Protein AF-A4XWX1-F1 (afdb_monomer)

Mean predicted aligned error: 7.97 Å

Radius of gyration: 20.65 Å; Cα contacts (8 Å, |Δi|>4): 308; chains: 1; bounding box: 62×33×74 Å

Nearest PDB structures (foldseek):
  8y6q-assembly1_K  TM=4.529E-01  e=8.638E-01  Drosophila melanogaster
  4s37-assembly6_Q  TM=1.760E-01  e=2.531E+00  Pseudomonas aeruginosa
  6qk7-assembly1_A  TM=3.024E-01  e=9.195E+00  Saccharomyces cerevisiae S288C

Secondary structure (DSSP, 8-state):
---------------------EEEEBGGGTT-EEEES--EEEETTEEEE-HHHHHHBPP-TTSEEEEEEGGGEEEEEETTS-EEEE-EETTEEPPPBTTBEEEEETTEEEEE-TTS-EEE----SEEEEEETTEEEEESS-EEEEEETTEEEEEE----

Foldseek 3Di:
DDDDDDDPPPPPPPPPPQLWKKWWQFVVVVRDIDIDGNQADDDQFATAGDPVNLVGHDADPLQWIWMATPPRFIWIAGNVGGIGTADRDDHTHADDDPQWGWGAHNNQTFIAGPVRDGPGRPPFPDWDDCYPNGIDTERDDWDWDDDDPDTDIGHDDDD

Structure (mmCIF, N/CA/C/O backbone):
data_AF-A4XWX1-F1
#
_entry.id   AF-A4XWX1-F1
#
loop_
_atom_site.group_PDB
_atom_site.id
_atom_site.type_symbol
_atom_site.label_atom_id
_atom_site.label_alt_id
_atom_site.label_comp_id
_atom_site.label_asym_id
_atom_site.label_entity_id
_atom_site.label_seq_id
_atom_site.pdbx_PDB_ins_code
_atom_site.Cartn_x
_atom_site.Cartn_y
_atom_site.Cartn_z
_atom_site.occupancy
_atom_site.B_iso_or_equiv
_atom_site.auth_seq_id
_atom_site.auth_comp_id
_atom_site.auth_asym_id
_atom_site.auth_atom_id
_atom_site.pdbx_PDB_model_num
ATOM 1 N N . MET A 1 1 ? 43.518 2.959 50.840 1.00 42.12 1 MET A N 1
ATOM 2 C CA . MET A 1 1 ? 42.425 2.265 50.126 1.00 42.12 1 MET A CA 1
ATOM 3 C C . MET A 1 1 ? 41.543 3.348 49.522 1.00 42.12 1 MET A C 1
ATOM 5 O O . MET A 1 1 ? 40.955 4.106 50.278 1.00 42.12 1 MET A O 1
ATOM 9 N N . LYS A 1 2 ? 41.596 3.554 48.202 1.00 37.81 2 LYS A N 1
ATOM 10 C CA . LYS A 1 2 ? 40.877 4.633 47.503 1.00 37.81 2 LYS A CA 1
ATOM 11 C C . LYS A 1 2 ? 39.643 4.022 46.842 1.00 37.81 2 LYS A C 1
ATOM 13 O O . LYS A 1 2 ? 39.792 3.258 45.896 1.00 37.81 2 LYS A O 1
ATOM 18 N N . SER A 1 3 ? 38.463 4.313 47.384 1.00 44.25 3 SER A N 1
ATOM 19 C CA . SER A 1 3 ? 37.187 3.913 46.789 1.00 44.25 3 SER A CA 1
ATOM 20 C C . SER A 1 3 ? 36.939 4.725 45.523 1.00 44.25 3 SER A C 1
ATOM 22 O O . SER A 1 3 ? 36.854 5.949 45.578 1.00 44.25 3 SER A O 1
ATOM 24 N N . ILE A 1 4 ? 36.837 4.040 44.387 1.00 51.22 4 ILE A N 1
ATOM 25 C CA . ILE A 1 4 ? 36.382 4.610 43.119 1.00 51.22 4 ILE A CA 1
ATOM 26 C C . ILE A 1 4 ? 34.867 4.400 43.078 1.00 51.22 4 ILE A C 1
ATOM 28 O O . ILE A 1 4 ? 34.401 3.269 42.972 1.00 51.22 4 ILE A O 1
ATOM 32 N N . ILE A 1 5 ? 34.102 5.482 43.216 1.00 52.84 5 ILE A N 1
ATOM 33 C CA . ILE A 1 5 ? 32.649 5.477 43.021 1.00 52.84 5 ILE A CA 1
ATOM 34 C C . ILE A 1 5 ? 32.407 5.658 41.520 1.00 52.84 5 ILE A C 1
ATOM 36 O O . ILE A 1 5 ? 32.623 6.740 40.978 1.00 52.84 5 ILE A O 1
ATOM 40 N N . LEU A 1 6 ? 32.002 4.584 40.844 1.00 47.84 6 LEU A N 1
ATOM 41 C CA . LEU A 1 6 ? 31.515 4.623 39.466 1.00 47.84 6 LEU A CA 1
ATOM 42 C C . LEU A 1 6 ? 30.070 5.138 39.473 1.00 47.84 6 LEU A C 1
ATOM 44 O O . LEU A 1 6 ? 29.143 4.409 39.817 1.00 47.84 6 LEU A O 1
ATOM 48 N N . LEU A 1 7 ? 29.890 6.408 39.109 1.00 53.09 7 LEU A N 1
ATOM 49 C CA . LEU A 1 7 ? 28.583 6.981 38.798 1.00 53.09 7 LEU A CA 1
ATOM 50 C C . LEU A 1 7 ? 28.132 6.424 37.436 1.00 53.09 7 LEU A C 1
ATOM 52 O O . LEU A 1 7 ? 28.615 6.854 36.389 1.00 53.09 7 LEU A O 1
ATOM 56 N N . ALA A 1 8 ? 27.236 5.440 37.444 1.00 54.19 8 ALA A N 1
ATOM 57 C CA . ALA A 1 8 ? 26.591 4.952 36.231 1.00 54.19 8 ALA A CA 1
ATOM 58 C C . ALA A 1 8 ?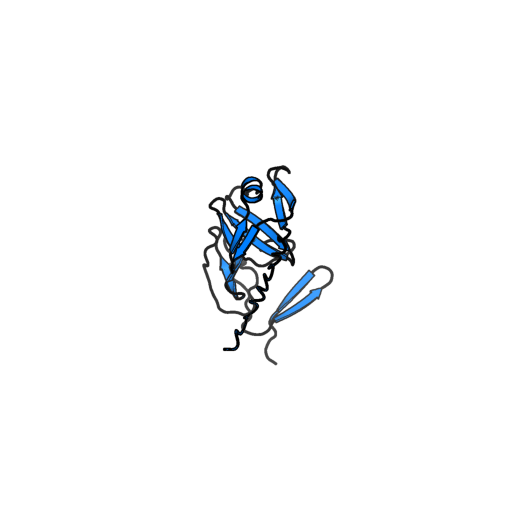 25.528 5.969 35.781 1.00 54.19 8 ALA A C 1
ATOM 60 O O . ALA A 1 8 ? 24.412 5.994 36.297 1.00 54.19 8 ALA A O 1
ATOM 61 N N . LEU A 1 9 ? 25.889 6.837 34.834 1.00 52.41 9 LEU A N 1
ATOM 62 C CA . LEU A 1 9 ? 24.944 7.681 34.103 1.00 52.41 9 LEU A CA 1
ATOM 63 C C . LEU A 1 9 ? 24.120 6.792 33.162 1.00 52.41 9 LEU A C 1
ATOM 65 O O . LEU A 1 9 ? 24.545 6.465 32.057 1.00 52.41 9 LEU A O 1
ATOM 69 N N . SER A 1 10 ? 22.945 6.372 33.630 1.00 56.62 10 SER A N 1
ATOM 70 C CA . SER A 1 10 ? 21.909 5.769 32.793 1.00 56.62 10 SER A CA 1
ATOM 71 C C . SER A 1 10 ? 21.344 6.851 31.869 1.00 56.62 10 SER A C 1
ATOM 73 O O . SER A 1 10 ? 20.498 7.652 32.261 1.00 56.62 10 SER A O 1
ATOM 75 N N . LEU A 1 11 ? 21.857 6.906 30.639 1.00 52.25 11 LEU A N 1
ATOM 76 C CA . LEU A 1 11 ? 21.194 7.587 29.533 1.00 52.25 11 LEU A CA 1
ATOM 77 C C . LEU A 1 11 ? 19.970 6.751 29.159 1.00 52.25 11 LEU A C 1
ATOM 79 O O . LEU A 1 11 ? 20.053 5.816 28.367 1.00 52.25 11 LEU A O 1
ATOM 83 N N . CYS A 1 12 ? 18.834 7.064 29.776 1.00 48.25 12 CYS A N 1
ATOM 84 C CA . CYS A 1 12 ? 17.541 6.610 29.295 1.00 48.25 12 CYS A CA 1
ATOM 85 C C . CYS A 1 12 ? 17.256 7.400 28.012 1.00 48.25 12 CYS A C 1
ATOM 87 O O . CYS A 1 12 ? 16.698 8.495 28.051 1.00 48.25 12 CYS A O 1
ATOM 89 N N . SER A 1 13 ? 17.747 6.907 26.875 1.00 50.03 13 SER A N 1
ATOM 90 C CA . SER A 1 13 ? 17.327 7.404 25.571 1.00 50.03 13 SER A CA 1
ATOM 91 C C . SER A 1 13 ? 15.855 7.052 25.424 1.00 50.03 13 SER A C 1
ATOM 93 O O . SER A 1 13 ? 15.510 5.931 25.063 1.00 50.03 13 SER A O 1
ATOM 95 N N . SER A 1 14 ? 14.980 7.999 25.749 1.00 43.94 14 SER A N 1
ATOM 96 C CA . SER A 1 14 ? 13.602 7.969 25.291 1.00 43.94 14 SER A CA 1
ATOM 97 C C . SER A 1 14 ? 13.653 7.993 23.768 1.00 43.94 14 SER A C 1
ATOM 99 O O . SER A 1 14 ? 13.812 9.054 23.162 1.00 43.94 14 SER A O 1
ATOM 101 N N . LEU A 1 15 ? 13.583 6.813 23.153 1.00 51.69 15 LEU A N 1
ATOM 102 C CA . LEU A 1 15 ? 13.070 6.687 21.801 1.00 51.69 15 LEU A CA 1
ATOM 103 C C . LEU A 1 15 ? 11.641 7.211 21.888 1.00 51.69 15 LEU A C 1
ATOM 105 O O . LEU A 1 15 ? 10.726 6.504 22.295 1.00 51.69 15 LEU A O 1
ATOM 109 N N . VAL A 1 16 ? 11.485 8.506 21.624 1.00 43.31 16 VAL A N 1
ATOM 110 C CA . VAL A 1 16 ? 10.194 9.074 21.272 1.00 43.31 16 VAL A CA 1
ATOM 111 C C . VAL A 1 16 ? 9.858 8.392 19.957 1.00 43.31 16 VAL A C 1
ATOM 113 O O . VAL A 1 16 ? 10.329 8.806 18.900 1.00 43.31 16 VAL A O 1
ATOM 116 N N . TRP A 1 17 ? 9.150 7.269 20.035 1.00 48.78 17 TRP A N 1
ATOM 117 C CA . TRP A 1 17 ? 8.422 6.758 18.892 1.00 48.78 17 TRP A CA 1
ATOM 118 C C . TRP A 1 17 ? 7.385 7.833 18.610 1.00 48.78 17 TRP A C 1
ATOM 120 O O . TRP A 1 17 ? 6.424 7.979 19.362 1.00 48.78 17 TRP A O 1
ATOM 130 N N . ALA A 1 18 ? 7.670 8.690 17.627 1.00 51.12 18 ALA A N 1
ATOM 131 C CA . ALA A 1 18 ? 6.643 9.535 17.060 1.00 51.12 18 ALA A CA 1
ATOM 132 C C . ALA A 1 18 ? 5.536 8.571 16.641 1.00 51.12 18 ALA A C 1
ATOM 134 O O . ALA A 1 18 ? 5.756 7.660 15.846 1.00 51.12 18 ALA A O 1
ATOM 135 N N . SER A 1 19 ? 4.412 8.674 17.328 1.00 59.03 19 SER A N 1
ATOM 136 C CA . SER A 1 19 ? 3.258 7.838 17.097 1.00 59.03 19 SER A CA 1
ATOM 137 C C . SER A 1 19 ? 2.741 8.220 15.710 1.00 59.03 19 SER A C 1
ATOM 139 O O . SER A 1 19 ? 2.217 9.319 15.551 1.00 59.03 19 SER A O 1
ATOM 141 N N . GLU A 1 20 ? 3.020 7.399 14.696 1.00 76.19 20 GLU A N 1
ATOM 142 C CA . GLU A 1 20 ? 2.797 7.771 13.295 1.00 76.19 20 GLU A CA 1
ATOM 143 C C . GLU A 1 20 ? 1.326 8.140 13.072 1.00 76.19 20 GLU A C 1
ATOM 145 O O . GLU A 1 20 ? 0.418 7.378 13.437 1.00 76.19 20 GLU A O 1
ATOM 150 N N . SER A 1 21 ? 1.097 9.316 12.485 1.00 91.38 21 SER A N 1
ATOM 151 C CA . SER A 1 21 ? -0.235 9.704 12.046 1.00 91.38 21 SER A CA 1
ATOM 152 C C . SER A 1 21 ? -0.681 8.819 10.895 1.00 91.38 21 SER A C 1
ATOM 154 O O . SER A 1 21 ? 0.144 8.278 10.150 1.00 91.38 21 SER A O 1
ATOM 156 N N . CYS A 1 22 ? -1.989 8.638 10.743 1.00 94.31 22 CYS A N 1
ATOM 157 C CA . CYS A 1 22 ? -2.508 7.804 9.678 1.00 94.31 22 CYS A CA 1
ATOM 158 C C . CYS A 1 22 ? -3.852 8.253 9.125 1.00 94.31 22 CYS A C 1
ATOM 160 O O . CYS A 1 22 ? -4.610 9.006 9.733 1.00 94.31 22 CYS A O 1
ATOM 162 N N . VAL A 1 23 ? -4.145 7.737 7.938 1.00 96.62 23 VAL A N 1
ATOM 163 C CA . VAL A 1 23 ? -5.359 7.983 7.179 1.00 96.62 23 VAL A CA 1
ATOM 164 C C . VAL A 1 23 ? -5.919 6.641 6.716 1.00 96.62 23 VAL A C 1
ATOM 166 O O . VAL A 1 23 ? -5.218 5.867 6.058 1.00 96.62 23 VAL A O 1
ATOM 169 N N . TYR A 1 24 ? -7.168 6.340 7.075 1.00 97.50 24 TYR A N 1
ATOM 170 C CA . TYR A 1 24 ? -7.832 5.082 6.713 1.00 97.50 24 TYR A CA 1
ATOM 171 C C . TYR A 1 24 ? -9.368 5.218 6.678 1.00 97.50 24 TYR A C 1
ATOM 173 O O . TYR A 1 24 ? -9.916 6.143 7.284 1.00 97.50 24 TYR A O 1
ATOM 181 N N . PRO A 1 25 ? -10.090 4.318 5.977 1.00 98.12 25 PRO A N 1
ATOM 182 C CA . PRO A 1 25 ? -11.553 4.275 5.998 1.00 98.12 25 PRO A CA 1
ATOM 183 C C . PRO A 1 25 ? -12.077 3.868 7.384 1.00 98.12 25 PRO A C 1
ATOM 185 O O . PRO A 1 25 ? -11.777 2.784 7.882 1.00 98.12 25 PRO A O 1
ATOM 188 N N . SER A 1 26 ? -12.857 4.736 8.018 1.00 98.19 26 SER A N 1
ATOM 189 C CA . SER A 1 26 ? -13.280 4.629 9.417 1.00 98.19 26 SER A CA 1
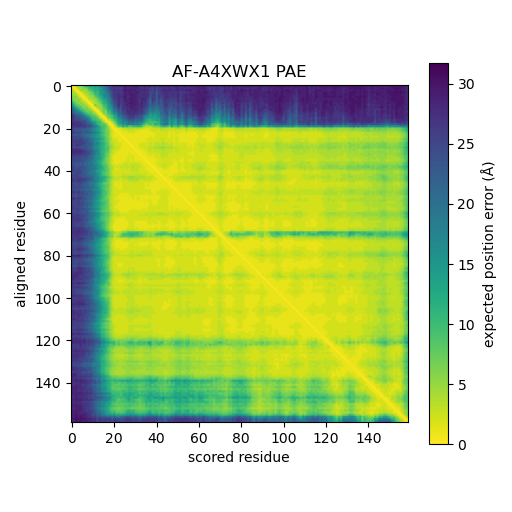ATOM 190 C C . SER A 1 26 ? -14.717 4.129 9.535 1.00 98.19 26 SER A C 1
ATOM 192 O O . SER A 1 26 ? -15.621 4.656 8.891 1.00 98.19 26 SER A O 1
ATOM 194 N N . LYS A 1 27 ? -14.966 3.135 10.394 1.00 98.25 27 LYS A N 1
ATOM 195 C CA . LYS A 1 27 ? -16.327 2.673 10.719 1.00 98.25 27 LYS A CA 1
ATOM 196 C C . LYS A 1 27 ? -17.142 3.758 11.412 1.00 98.25 27 LYS A C 1
ATOM 198 O O . LYS A 1 27 ? -18.351 3.802 11.227 1.00 98.25 27 LYS A O 1
ATOM 203 N N . GLN A 1 28 ? -16.492 4.609 12.204 1.00 96.88 28 GLN A N 1
ATOM 204 C CA . GLN A 1 28 ? -17.141 5.746 12.859 1.00 96.88 28 GLN A CA 1
ATOM 205 C C . GLN A 1 28 ? -17.597 6.821 11.859 1.00 96.88 28 GLN A C 1
ATOM 207 O O . GLN A 1 28 ? -18.505 7.583 12.176 1.00 96.88 28 GLN A O 1
ATOM 212 N N . ASP A 1 29 ? -17.030 6.832 10.650 1.00 96.44 29 ASP A N 1
ATOM 213 C CA . ASP A 1 29 ? -17.323 7.800 9.588 1.00 96.44 29 ASP A CA 1
ATOM 214 C C . ASP A 1 29 ? -18.006 7.143 8.371 1.00 96.44 29 ASP A C 1
ATOM 216 O O . ASP A 1 29 ? -17.793 7.548 7.225 1.00 96.44 29 ASP A O 1
ATOM 220 N N . ASP A 1 30 ? -18.806 6.092 8.600 1.00 95.19 30 ASP A N 1
ATOM 221 C CA . ASP A 1 30 ? -19.544 5.346 7.560 1.00 95.19 30 ASP A CA 1
ATOM 222 C C . ASP A 1 30 ? -18.645 4.800 6.426 1.00 95.19 30 ASP A C 1
ATOM 224 O O . ASP A 1 30 ? -19.038 4.688 5.264 1.00 95.19 30 ASP A O 1
ATOM 228 N N . GLY A 1 31 ? -17.403 4.445 6.757 1.00 95.94 31 GLY A N 1
ATOM 229 C CA . GLY A 1 31 ? -16.393 3.971 5.808 1.00 95.94 31 GLY A CA 1
ATOM 230 C C . GLY A 1 31 ? -15.653 5.088 5.068 1.00 95.94 31 GLY A C 1
ATOM 231 O O . GLY A 1 31 ? -14.799 4.793 4.231 1.00 95.94 31 GLY A O 1
ATOM 232 N N . SER A 1 32 ? -15.936 6.357 5.372 1.00 96.62 32 SER A N 1
ATOM 233 C CA . SER A 1 32 ? -15.191 7.493 4.824 1.00 96.62 32 SER A CA 1
ATOM 234 C C . SER A 1 32 ? -13.761 7.517 5.350 1.00 96.62 32 SER A C 1
ATOM 236 O O . SER A 1 32 ? -13.466 7.053 6.452 1.00 96.62 32 SER A O 1
ATOM 238 N N . VAL A 1 33 ? -12.858 8.079 4.551 1.00 96.25 33 VAL A N 1
ATOM 239 C CA . VAL A 1 33 ? -11.456 8.244 4.929 1.00 96.25 33 VAL A CA 1
ATOM 240 C C . VAL A 1 33 ? -11.332 9.343 5.985 1.00 96.25 33 VAL A C 1
ATOM 242 O O . VAL A 1 33 ? -11.770 10.471 5.757 1.00 96.25 33 VAL A O 1
ATOM 245 N N . ALA A 1 34 ? -10.717 9.016 7.119 1.00 96.88 34 ALA A N 1
ATOM 246 C CA . ALA A 1 34 ? -10.501 9.926 8.239 1.00 96.88 34 ALA A CA 1
ATOM 247 C C . ALA A 1 34 ? -9.041 9.894 8.715 1.00 96.88 34 ALA A C 1
ATOM 249 O O . ALA A 1 34 ? -8.298 8.954 8.424 1.00 96.88 34 ALA A O 1
ATOM 250 N N . TYR A 1 35 ? -8.641 10.957 9.415 1.00 95.81 35 TYR A N 1
ATOM 251 C CA . TYR A 1 35 ? -7.293 11.158 9.943 1.00 95.81 35 TYR A CA 1
ATOM 252 C C . TYR A 1 35 ? -7.228 10.793 11.425 1.00 95.81 35 TYR A C 1
ATOM 254 O O . TYR A 1 35 ? -8.110 11.170 12.199 1.00 95.81 35 TYR A O 1
ATOM 262 N N . PHE A 1 36 ? -6.156 10.114 11.817 1.00 95.62 36 PHE A N 1
ATOM 263 C CA . PHE A 1 36 ? -5.896 9.669 13.177 1.00 95.62 36 PHE A CA 1
ATOM 264 C C . PHE A 1 36 ? -4.415 9.841 13.531 1.00 95.62 36 PHE A C 1
ATOM 266 O O . PHE A 1 36 ? -3.566 10.063 12.671 1.00 95.62 36 PHE A O 1
ATOM 273 N N . GLU A 1 37 ? -4.122 9.717 14.817 1.00 94.31 37 GLU A N 1
ATOM 274 C CA . GLU A 1 37 ? -2.781 9.759 15.397 1.00 94.31 37 GLU A CA 1
ATOM 275 C C . GLU A 1 37 ? -2.550 8.472 16.187 1.00 94.31 37 GLU A C 1
ATOM 277 O O . GLU A 1 37 ? -3.519 7.832 16.589 1.00 94.31 37 GLU A O 1
ATOM 282 N N . ASP A 1 38 ? -1.290 8.117 16.443 1.00 92.75 38 ASP A N 1
ATOM 283 C CA . ASP A 1 38 ? -0.925 6.936 17.244 1.00 92.75 38 ASP A CA 1
ATOM 284 C C . ASP A 1 38 ? -1.518 5.620 16.738 1.00 92.75 38 ASP A C 1
ATOM 286 O O . ASP A 1 38 ? -2.038 4.777 17.473 1.00 92.75 38 ASP A O 1
ATOM 290 N N . CYS A 1 39 ? -1.406 5.435 15.425 1.00 92.31 39 CYS A N 1
ATOM 291 C CA . CYS A 1 39 ? -2.128 4.376 14.748 1.00 92.31 39 CYS A CA 1
ATOM 292 C C . CYS A 1 39 ? -1.576 2.977 15.023 1.00 92.31 39 CYS A C 1
ATOM 294 O O . CYS A 1 39 ? -2.327 1.997 15.026 1.00 92.31 39 CYS A O 1
ATOM 296 N N . GLY A 1 40 ? -0.270 2.869 15.256 1.00 93.19 40 GLY A N 1
ATOM 297 C CA . GLY A 1 40 ? 0.400 1.599 15.486 1.00 93.19 40 GLY A CA 1
ATOM 298 C C . GLY A 1 40 ? 1.899 1.657 15.230 1.00 93.19 40 GLY A C 1
ATOM 299 O O . GLY A 1 40 ? 2.511 2.722 15.233 1.00 93.19 40 GLY A O 1
ATOM 300 N N . VAL A 1 41 ? 2.488 0.485 15.001 1.00 93.75 41 VAL A N 1
ATOM 301 C CA . VAL A 1 41 ? 3.934 0.316 14.819 1.00 93.75 41 VAL A CA 1
ATOM 302 C C . VAL A 1 41 ? 4.221 -0.379 13.493 1.00 93.75 41 VAL A C 1
ATOM 304 O O . VAL A 1 41 ? 3.555 -1.355 13.128 1.00 93.75 41 VAL A O 1
ATOM 307 N N . VAL A 1 42 ? 5.243 0.111 12.791 1.00 93.44 42 VAL A N 1
ATOM 308 C CA . VAL A 1 42 ? 5.819 -0.546 11.615 1.00 93.44 42 VAL A CA 1
ATOM 309 C C . VAL A 1 42 ? 7.051 -1.346 12.030 1.00 93.44 42 VAL A C 1
ATOM 311 O O . VAL A 1 42 ? 8.009 -0.804 12.578 1.00 93.44 42 VAL A O 1
ATOM 314 N N . GLU A 1 43 ? 7.047 -2.642 11.730 1.00 92.50 43 GLU A N 1
ATOM 315 C CA . GLU A 1 43 ? 8.191 -3.536 11.905 1.00 92.50 43 GLU A CA 1
ATOM 316 C C . GLU A 1 43 ? 8.569 -4.150 10.550 1.00 92.50 43 GLU A C 1
ATOM 318 O O . GLU A 1 43 ? 7.913 -5.063 10.038 1.00 92.50 43 GLU A O 1
ATOM 323 N N . GLY A 1 44 ? 9.638 -3.638 9.937 1.00 90.56 44 GLY A N 1
ATOM 324 C CA . GLY A 1 44 ? 10.019 -4.028 8.578 1.00 90.56 44 GLY A CA 1
ATOM 325 C C . GLY A 1 44 ? 8.954 -3.610 7.561 1.00 90.56 44 GLY A C 1
ATOM 326 O O . GLY A 1 44 ? 8.665 -2.430 7.426 1.00 90.56 44 GLY A O 1
ATOM 327 N N . ASP A 1 45 ? 8.368 -4.574 6.846 1.00 92.38 45 ASP A N 1
ATOM 328 C CA . ASP A 1 45 ? 7.338 -4.324 5.820 1.00 92.38 45 ASP A CA 1
ATOM 329 C C . ASP A 1 45 ? 5.900 -4.532 6.343 1.00 92.38 45 ASP A C 1
ATOM 331 O O . ASP A 1 45 ? 4.964 -4.705 5.554 1.00 92.38 45 ASP A O 1
ATOM 335 N N . ARG A 1 46 ? 5.715 -4.577 7.671 1.00 94.88 46 ARG A N 1
ATOM 336 C CA . ARG A 1 46 ? 4.431 -4.878 8.316 1.00 94.88 46 ARG A CA 1
ATOM 337 C C . ARG A 1 46 ? 3.994 -3.753 9.241 1.00 94.88 46 ARG A C 1
ATOM 339 O O . ARG A 1 46 ? 4.740 -3.361 10.130 1.00 94.88 46 ARG A O 1
ATOM 346 N N . LEU A 1 47 ? 2.748 -3.326 9.077 1.00 96.25 47 LEU A N 1
ATOM 347 C CA . LEU A 1 47 ? 2.044 -2.449 10.006 1.00 96.25 47 LEU A CA 1
ATOM 348 C C . LEU A 1 47 ? 1.189 -3.287 10.961 1.00 96.25 47 LEU A C 1
ATOM 350 O O . LEU A 1 47 ? 0.407 -4.131 10.514 1.00 96.25 47 LEU A O 1
ATOM 354 N N . THR A 1 48 ? 1.314 -3.032 12.260 1.00 96.69 48 THR A N 1
ATOM 355 C CA . THR A 1 48 ? 0.392 -3.524 13.288 1.00 96.69 48 THR A CA 1
ATOM 356 C C . THR A 1 48 ? -0.319 -2.332 13.911 1.00 96.69 48 THR A C 1
ATOM 358 O O . THR A 1 48 ? 0.329 -1.503 14.543 1.00 96.69 48 THR A O 1
ATOM 361 N N . LEU A 1 49 ? -1.641 -2.249 13.733 1.00 96.12 49 LEU A N 1
ATOM 362 C CA . LEU A 1 49 ? -2.456 -1.201 14.349 1.00 96.12 49 LEU A CA 1
ATOM 363 C C . LEU A 1 49 ? -2.690 -1.471 15.837 1.00 96.12 49 LEU A C 1
ATOM 365 O O . LEU A 1 49 ? -2.861 -2.623 16.252 1.00 96.12 49 LEU A O 1
ATOM 369 N N . ASN A 1 50 ? -2.788 -0.396 16.615 1.00 94.94 50 ASN A N 1
ATOM 370 C CA . ASN A 1 50 ? -3.278 -0.450 17.988 1.00 94.94 50 ASN A CA 1
ATOM 371 C C . ASN A 1 50 ? -4.747 -0.912 18.008 1.00 94.94 50 ASN A C 1
ATOM 373 O O . ASN A 1 50 ? -5.474 -0.764 17.022 1.00 94.94 50 ASN A O 1
ATOM 377 N N . SER A 1 51 ? -5.200 -1.481 19.132 1.00 95.31 51 SER A N 1
ATOM 378 C CA . SER A 1 51 ? -6.534 -2.099 19.230 1.00 95.31 51 SER A CA 1
ATOM 379 C C . SER A 1 51 ? -7.670 -1.149 18.847 1.00 95.31 51 SER A C 1
ATOM 381 O O . SER A 1 51 ? -8.567 -1.557 18.117 1.00 95.31 51 SER A O 1
ATOM 383 N N . GLU A 1 52 ? -7.597 0.116 19.271 1.00 96.12 52 GLU A N 1
ATOM 384 C CA . GLU A 1 52 ? -8.589 1.147 18.939 1.00 96.12 52 GLU A CA 1
ATOM 385 C C . GLU A 1 52 ? -8.748 1.321 17.419 1.00 96.12 52 GLU A C 1
ATOM 387 O O . GLU A 1 52 ? -9.853 1.230 16.882 1.00 96.12 52 GLU A O 1
ATOM 392 N N . HIS A 1 53 ? -7.637 1.486 16.699 1.00 96.81 53 HIS A N 1
ATOM 393 C CA . HIS A 1 53 ? -7.655 1.658 15.246 1.00 96.81 53 HIS A CA 1
ATOM 394 C C . HIS A 1 53 ? -8.013 0.370 14.511 1.00 96.81 53 HIS A C 1
ATOM 396 O O . HIS A 1 53 ? -8.745 0.413 13.526 1.00 96.81 53 HIS A O 1
ATOM 402 N N . ALA A 1 54 ? -7.567 -0.789 15.000 1.00 96.62 54 ALA A N 1
ATOM 403 C CA . ALA A 1 54 ? -7.952 -2.079 14.433 1.00 96.62 54 ALA A CA 1
ATOM 404 C C . ALA A 1 54 ? -9.469 -2.331 14.547 1.00 96.62 54 ALA A C 1
ATOM 406 O O . ALA A 1 54 ? -10.073 -2.925 13.651 1.00 96.62 54 ALA A O 1
ATOM 407 N N . GLU A 1 55 ? -10.098 -1.872 15.630 1.00 97.00 55 GLU A N 1
ATOM 408 C CA . GLU A 1 55 ? -11.547 -1.941 15.820 1.00 97.00 55 GLU A CA 1
ATOM 409 C C . GLU A 1 55 ? -12.287 -0.925 14.942 1.00 97.00 55 GLU A C 1
ATOM 411 O O . GLU A 1 55 ? -13.317 -1.279 14.358 1.00 97.00 55 GLU A O 1
ATOM 416 N N . ASN A 1 56 ? -11.745 0.285 14.769 1.00 98.12 56 ASN A N 1
ATOM 417 C CA . ASN A 1 56 ? -12.351 1.337 13.950 1.00 98.12 56 ASN A CA 1
ATOM 418 C C . ASN A 1 56 ? -12.155 1.161 12.432 1.00 98.12 56 ASN A C 1
ATOM 420 O O . ASN A 1 56 ? -12.942 1.687 11.653 1.00 98.12 56 ASN A O 1
ATOM 424 N N . LEU A 1 57 ? -11.143 0.419 11.983 1.00 98.25 57 LEU A N 1
ATOM 425 C CA . LEU A 1 57 ? -10.849 0.239 10.560 1.00 98.25 57 LEU A CA 1
ATOM 426 C C . LEU A 1 57 ? -12.024 -0.415 9.814 1.00 98.25 57 LEU A C 1
ATOM 428 O O . LEU A 1 57 ? -12.461 -1.518 10.165 1.00 98.25 57 LEU A O 1
ATOM 432 N N . ALA A 1 58 ? -12.531 0.252 8.779 1.00 98.50 58 ALA A N 1
ATOM 433 C CA . ALA A 1 58 ? -13.546 -0.269 7.875 1.00 98.50 58 ALA A CA 1
ATOM 434 C C . ALA A 1 58 ? -12.882 -1.041 6.730 1.00 98.50 58 ALA A C 1
ATOM 436 O O . ALA A 1 58 ? -12.070 -0.505 5.981 1.00 98.50 58 ALA A O 1
ATOM 437 N N . PHE A 1 59 ? -13.247 -2.313 6.599 1.00 98.31 59 PHE A N 1
ATOM 438 C CA . PHE A 1 59 ? -12.810 -3.160 5.495 1.00 98.31 59 PHE A CA 1
ATOM 439 C C . PHE A 1 59 ? -13.819 -3.093 4.347 1.00 98.31 59 PHE A C 1
ATOM 441 O O . PHE A 1 59 ? -15.021 -2.941 4.575 1.00 98.31 59 PHE A O 1
ATOM 448 N N . ASP A 1 60 ? -13.329 -3.235 3.120 1.00 96.44 60 ASP A N 1
ATOM 449 C CA . ASP A 1 60 ? -14.153 -3.388 1.929 1.00 96.44 60 ASP A CA 1
ATOM 450 C C . ASP A 1 60 ? -14.873 -4.753 1.901 1.00 96.44 60 ASP A C 1
ATOM 452 O O . ASP A 1 60 ? -14.731 -5.594 2.794 1.00 96.44 60 ASP A O 1
ATOM 456 N N . GLY A 1 61 ? -15.646 -5.005 0.839 1.00 95.94 61 GLY A N 1
ATOM 457 C CA . GLY A 1 61 ? -16.372 -6.269 0.663 1.00 95.94 61 GLY A CA 1
ATOM 458 C C . GLY A 1 61 ? -15.487 -7.521 0.555 1.00 95.94 61 GLY A C 1
ATOM 459 O O . GLY A 1 61 ? -16.008 -8.630 0.654 1.00 95.94 61 GLY A O 1
ATOM 460 N N . ASN A 1 62 ? -14.173 -7.363 0.377 1.00 94.62 62 ASN A N 1
ATOM 461 C CA . ASN A 1 62 ? -13.191 -8.446 0.331 1.00 94.62 62 ASN A CA 1
ATOM 462 C C . ASN A 1 62 ? -12.433 -8.609 1.658 1.00 94.62 62 ASN A C 1
ATOM 464 O O . ASN A 1 62 ? -11.546 -9.458 1.754 1.00 94.62 62 ASN A O 1
ATOM 468 N N . GLY A 1 63 ? -12.764 -7.819 2.684 1.00 97.31 63 GLY A N 1
ATOM 469 C CA . GLY A 1 63 ? -12.065 -7.842 3.964 1.00 97.31 63 GLY A CA 1
ATOM 470 C C . GLY A 1 63 ? -10.710 -7.133 3.925 1.00 97.31 63 GLY A C 1
ATOM 471 O O . GLY A 1 63 ? -9.834 -7.486 4.716 1.00 97.31 63 GLY A O 1
ATOM 472 N N . MET A 1 64 ? -10.524 -6.163 3.022 1.00 98.12 64 MET A N 1
ATOM 473 C CA . MET A 1 64 ? -9.290 -5.396 2.847 1.00 98.12 64 MET A CA 1
ATOM 474 C C . MET A 1 64 ? -9.494 -3.905 3.133 1.00 98.12 64 MET A C 1
ATOM 476 O O . MET A 1 64 ? -10.539 -3.336 2.835 1.00 98.12 64 MET A O 1
ATOM 480 N N . ALA A 1 65 ? -8.484 -3.251 3.696 1.00 98.31 65 ALA A N 1
ATOM 481 C CA . ALA A 1 65 ? -8.459 -1.807 3.889 1.00 98.31 65 ALA A CA 1
ATOM 482 C 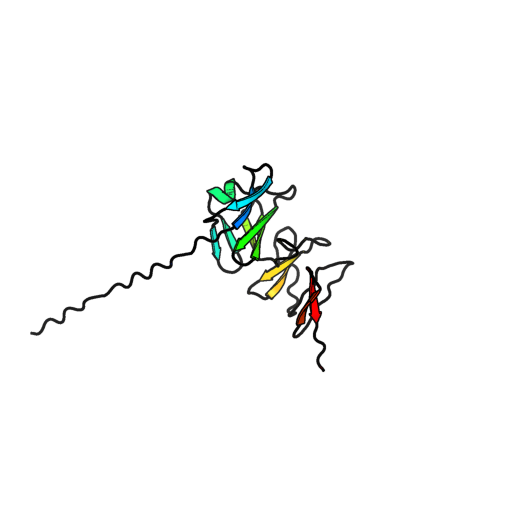C . ALA A 1 65 ? -7.089 -1.239 3.512 1.00 98.31 65 ALA A C 1
ATOM 484 O O . ALA A 1 65 ? -6.062 -1.885 3.728 1.00 98.31 65 ALA A O 1
ATOM 485 N N . CYS A 1 66 ? -7.078 -0.025 2.963 1.00 98.25 66 CYS A N 1
ATOM 486 C CA . CYS A 1 66 ? -5.855 0.742 2.764 1.00 98.25 66 CYS A CA 1
ATOM 487 C C . CYS A 1 66 ? -5.623 1.655 3.969 1.00 98.25 66 CYS A C 1
ATOM 489 O O . CYS A 1 66 ? -6.525 2.393 4.366 1.00 98.25 66 CYS A O 1
ATOM 491 N N . VAL A 1 67 ? -4.417 1.611 4.524 1.00 97.94 67 VAL A N 1
ATOM 492 C CA . VAL A 1 67 ? -3.960 2.495 5.595 1.00 97.94 67 VAL A CA 1
ATOM 493 C C . VAL A 1 67 ? -2.720 3.223 5.107 1.00 97.94 67 VAL A C 1
ATOM 495 O O . VAL A 1 67 ? -1.776 2.601 4.622 1.00 97.94 67 VAL A O 1
ATOM 498 N N . ILE A 1 68 ? -2.731 4.542 5.231 1.00 97.25 68 ILE A N 1
ATOM 499 C CA . ILE A 1 68 ? -1.622 5.414 4.851 1.00 97.25 68 ILE A CA 1
ATOM 500 C C . ILE A 1 68 ? -1.058 6.000 6.141 1.00 97.25 68 ILE A C 1
ATOM 502 O O . ILE A 1 68 ? -1.820 6.570 6.915 1.00 97.25 68 ILE A O 1
ATOM 506 N N . LEU A 1 69 ? 0.239 5.846 6.384 1.00 94.19 69 LEU A N 1
ATOM 507 C CA . LEU A 1 69 ? 0.957 6.518 7.469 1.00 94.19 69 LEU A CA 1
ATOM 508 C C . LEU A 1 69 ? 1.600 7.819 6.961 1.00 94.19 69 LEU A C 1
A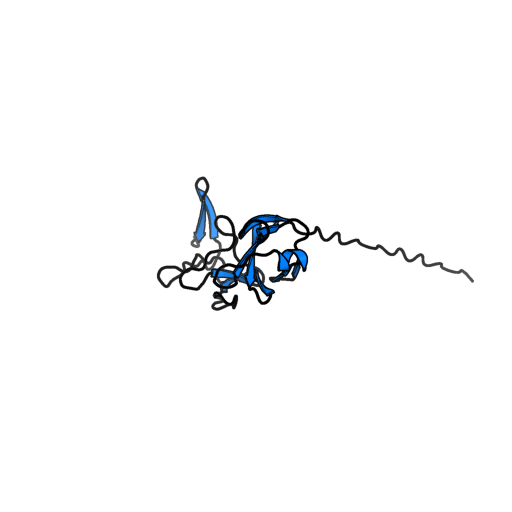TOM 510 O O . LEU A 1 69 ? 1.486 8.168 5.779 1.00 94.19 69 LEU A O 1
ATOM 514 N N . ALA A 1 70 ? 2.292 8.543 7.841 1.00 83.50 70 ALA A N 1
ATOM 515 C CA . ALA A 1 70 ? 3.054 9.722 7.450 1.00 83.50 70 ALA A CA 1
ATOM 516 C C . ALA A 1 70 ? 4.068 9.420 6.324 1.00 83.50 70 ALA A C 1
ATOM 518 O O . ALA A 1 70 ? 4.409 8.275 6.030 1.00 83.50 70 ALA A O 1
ATOM 519 N N . ALA A 1 71 ? 4.514 10.480 5.639 1.00 80.69 71 ALA A N 1
ATOM 520 C CA . ALA A 1 71 ? 5.418 10.395 4.485 1.00 80.69 71 ALA A CA 1
ATOM 521 C C . ALA A 1 71 ? 4.917 9.501 3.327 1.00 80.69 71 ALA A C 1
ATOM 523 O O . ALA A 1 71 ? 5.717 9.035 2.515 1.00 80.69 71 ALA A O 1
ATOM 524 N N . SER A 1 72 ? 3.596 9.314 3.216 1.00 84.81 72 SER A N 1
ATOM 525 C CA . SER A 1 72 ? 2.959 8.515 2.164 1.00 84.81 72 SER A CA 1
ATOM 526 C C . SER A 1 72 ? 3.356 7.034 2.197 1.00 84.81 72 SER A C 1
ATOM 528 O O . SER A 1 72 ? 3.415 6.384 1.155 1.00 84.81 72 SER A O 1
ATOM 530 N N . GLU A 1 73 ? 3.609 6.464 3.376 1.00 93.19 73 GLU A N 1
ATOM 531 C CA . GLU A 1 73 ? 3.792 5.017 3.510 1.00 93.19 73 GLU A CA 1
ATOM 532 C C . GLU A 1 73 ? 2.438 4.296 3.477 1.00 93.19 73 GLU A C 1
ATOM 534 O O . GLU A 1 73 ? 1.607 4.463 4.368 1.00 93.19 73 GLU A O 1
ATOM 539 N N . ALA A 1 74 ? 2.198 3.486 2.444 1.00 97.12 74 ALA A N 1
ATOM 540 C CA . ALA A 1 74 ? 0.924 2.803 2.233 1.00 97.12 74 ALA A CA 1
ATOM 541 C C . ALA A 1 74 ? 0.989 1.312 2.597 1.00 97.12 74 ALA A C 1
ATOM 543 O O . ALA A 1 74 ? 1.928 0.596 2.235 1.00 97.12 74 ALA A O 1
ATOM 544 N N . PHE A 1 75 ? -0.061 0.822 3.253 1.00 98.25 75 PHE A N 1
ATOM 545 C CA . PHE A 1 75 ? -0.223 -0.574 3.642 1.00 98.25 75 PHE A CA 1
ATOM 546 C C . PHE A 1 75 ? -1.629 -1.063 3.312 1.00 98.25 75 PHE A C 1
ATOM 548 O O . PHE A 1 75 ? -2.620 -0.434 3.685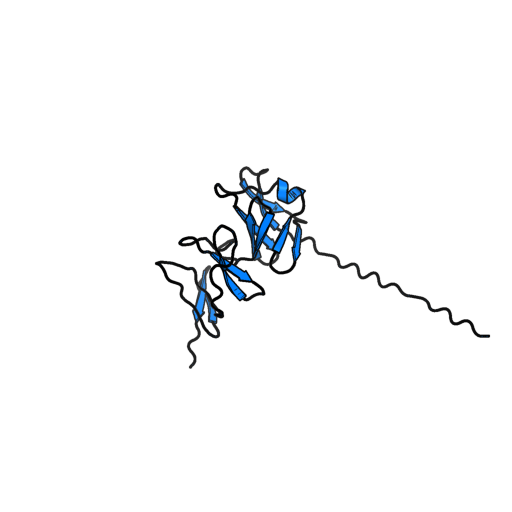 1.00 98.25 75 PHE A O 1
ATOM 555 N N . TYR A 1 76 ? -1.725 -2.241 2.699 1.00 98.50 76 TYR A N 1
ATOM 556 C CA . TYR A 1 76 ? -2.969 -3.001 2.755 1.00 98.50 76 TYR A CA 1
ATOM 557 C C . TYR A 1 76 ? -3.022 -3.815 4.039 1.00 98.50 76 TYR A C 1
ATOM 559 O O . TYR A 1 76 ? -2.029 -4.437 4.423 1.00 98.50 76 TYR A O 1
ATOM 567 N N . LEU A 1 77 ? -4.190 -3.826 4.678 1.00 98.44 77 LEU A N 1
ATOM 568 C CA . LEU A 1 77 ? -4.516 -4.663 5.825 1.00 98.44 77 LEU A CA 1
ATOM 569 C C . LEU A 1 77 ? -5.694 -5.568 5.481 1.00 98.44 77 LEU A C 1
ATOM 571 O O . LEU A 1 77 ? -6.682 -5.120 4.902 1.00 98.44 77 LEU A O 1
ATOM 575 N N . LEU A 1 78 ? -5.602 -6.827 5.890 1.00 98.31 78 LEU A N 1
ATOM 576 C CA . LEU A 1 78 ? -6.703 -7.778 5.872 1.00 98.31 78 LEU A CA 1
ATOM 577 C C . LEU A 1 78 ? -7.363 -7.860 7.248 1.00 98.31 78 LEU A C 1
ATOM 579 O O . LEU A 1 78 ? -6.738 -7.609 8.280 1.00 98.31 78 LEU A O 1
ATOM 583 N N . GLN A 1 79 ? -8.624 -8.283 7.270 1.00 96.19 79 GLN A N 1
ATOM 584 C CA . GLN A 1 79 ? -9.397 -8.459 8.502 1.00 96.19 79 GLN A CA 1
ATOM 585 C C . GLN A 1 79 ? -8.755 -9.450 9.494 1.00 96.19 79 GLN A C 1
ATOM 587 O O . GLN A 1 79 ? -8.941 -9.329 10.704 1.00 96.19 79 GLN A O 1
ATOM 592 N N . ASP A 1 80 ? -7.951 -10.397 9.002 1.00 95.38 80 ASP A N 1
ATOM 593 C CA . ASP A 1 80 ? -7.152 -11.328 9.814 1.00 95.38 80 ASP A CA 1
ATOM 594 C C . ASP A 1 80 ? -5.863 -10.706 10.397 1.00 95.38 80 ASP A C 1
ATOM 596 O O . ASP A 1 80 ? -5.045 -11.410 10.991 1.00 95.38 80 ASP A O 1
ATOM 600 N N . ARG A 1 81 ? -5.702 -9.381 10.263 1.00 93.56 81 ARG A N 1
ATOM 601 C CA . ARG A 1 81 ? -4.559 -8.566 10.705 1.00 93.56 81 ARG A CA 1
ATOM 602 C C . ARG A 1 81 ? -3.264 -8.797 9.929 1.00 93.56 81 ARG A C 1
ATOM 604 O O . ARG A 1 81 ? -2.212 -8.303 10.342 1.00 93.56 81 ARG A O 1
ATOM 611 N N . ARG A 1 82 ? -3.286 -9.512 8.801 1.00 97.25 82 ARG A N 1
ATOM 612 C CA . ARG A 1 82 ? -2.146 -9.475 7.880 1.00 97.25 82 ARG A CA 1
ATOM 613 C C . ARG A 1 82 ? -2.040 -8.092 7.253 1.00 97.25 82 ARG A C 1
ATOM 615 O O . ARG A 1 82 ? -3.043 -7.504 6.868 1.00 97.25 82 ARG A O 1
ATOM 622 N N . SER A 1 83 ? -0.814 -7.601 7.143 1.00 97.88 83 SER A N 1
ATOM 623 C CA . SER A 1 83 ? -0.496 -6.353 6.466 1.00 97.88 83 SER A CA 1
ATOM 624 C C . SER A 1 83 ? 0.671 -6.539 5.508 1.00 97.88 83 SER A C 1
ATOM 626 O O . SER A 1 83 ? 1.503 -7.434 5.698 1.00 97.88 83 SER A O 1
ATOM 628 N N . GLN A 1 84 ? 0.712 -5.698 4.479 1.00 97.94 84 GLN A N 1
ATOM 629 C CA . GLN A 1 84 ? 1.776 -5.664 3.484 1.00 97.94 84 GLN A CA 1
ATOM 630 C C . GLN A 1 84 ? 1.988 -4.225 3.025 1.00 97.94 84 GLN A C 1
ATOM 632 O O . GLN A 1 84 ? 1.042 -3.563 2.591 1.00 97.94 84 GLN A O 1
ATOM 637 N N . ARG A 1 85 ? 3.239 -3.758 3.099 1.00 97.94 85 ARG A N 1
ATOM 638 C CA . ARG A 1 85 ? 3.645 -2.475 2.518 1.00 97.94 85 ARG A CA 1
ATOM 639 C C . ARG A 1 85 ? 3.486 -2.509 0.999 1.00 97.94 85 ARG A C 1
ATOM 641 O O . ARG A 1 85 ? 3.913 -3.469 0.343 1.00 97.94 85 ARG A O 1
ATOM 648 N N . VAL A 1 86 ? 2.895 -1.461 0.444 1.00 97.81 86 VAL A N 1
ATOM 649 C CA . VAL A 1 86 ? 2.635 -1.302 -0.991 1.00 97.81 86 VAL A CA 1
ATOM 650 C C . VAL A 1 86 ? 3.141 0.036 -1.498 1.00 97.81 86 VAL A C 1
ATOM 652 O O . VAL A 1 86 ? 3.539 0.901 -0.721 1.00 97.81 86 VAL A O 1
ATOM 655 N N . LEU A 1 87 ? 3.168 0.193 -2.820 1.00 95.56 87 LEU A N 1
ATOM 656 C CA . LEU A 1 87 ? 3.468 1.490 -3.409 1.00 95.56 87 LEU A CA 1
ATOM 657 C C . LEU A 1 87 ? 2.336 2.465 -3.081 1.00 95.56 87 LEU A C 1
ATOM 659 O O . LEU A 1 87 ? 1.160 2.123 -3.210 1.00 95.56 87 LEU A O 1
ATOM 663 N N . PHE A 1 88 ? 2.708 3.685 -2.704 1.00 94.31 88 PHE A N 1
ATOM 664 C CA . PHE A 1 88 ? 1.775 4.799 -2.694 1.00 94.31 88 PHE A CA 1
ATOM 665 C C . PHE A 1 88 ? 1.559 5.271 -4.132 1.00 94.31 88 PHE A C 1
ATOM 667 O O . PHE A 1 88 ? 2.512 5.627 -4.829 1.00 94.31 88 PHE A O 1
ATOM 674 N N . PHE A 1 89 ? 0.318 5.230 -4.597 1.00 92.25 89 PHE A N 1
ATOM 675 C CA . PHE A 1 89 ? -0.052 5.519 -5.970 1.00 92.25 89 PHE A CA 1
ATOM 676 C C . PHE A 1 89 ? -1.357 6.312 -6.027 1.00 92.25 89 PHE A C 1
ATOM 678 O O . PHE A 1 89 ? -2.323 5.980 -5.341 1.00 92.25 89 PHE A O 1
ATOM 685 N N . ASP A 1 90 ? -1.361 7.350 -6.869 1.00 88.69 90 ASP A N 1
ATOM 686 C CA . ASP A 1 90 ? -2.407 8.373 -6.988 1.00 88.69 90 ASP A CA 1
ATOM 687 C C . ASP A 1 90 ? -2.682 9.093 -5.659 1.00 88.69 90 ASP A C 1
ATOM 689 O O . ASP A 1 90 ? -2.171 10.186 -5.442 1.00 88.69 90 ASP A O 1
ATOM 693 N N . ASN A 1 91 ? -3.410 8.456 -4.742 1.00 90.25 91 ASN A N 1
ATOM 694 C CA . ASN A 1 91 ? -3.758 9.004 -3.430 1.00 90.25 91 ASN A CA 1
ATOM 695 C C . ASN A 1 91 ? -3.802 7.942 -2.313 1.00 90.25 91 ASN A C 1
ATOM 697 O O . ASN A 1 91 ? -4.419 8.164 -1.271 1.00 90.25 91 ASN A O 1
ATOM 701 N N . GLY A 1 92 ? -3.195 6.769 -2.510 1.00 95.56 92 GLY A N 1
ATOM 702 C CA . GLY A 1 92 ? -3.195 5.720 -1.493 1.00 95.56 92 GLY A CA 1
ATOM 703 C C . GLY A 1 92 ? -2.482 4.452 -1.931 1.00 95.56 92 GLY A C 1
ATOM 704 O O . GLY A 1 92 ? -1.466 4.507 -2.608 1.00 95.56 92 GLY A O 1
ATOM 705 N N . CYS A 1 93 ? -2.995 3.300 -1.521 1.00 97.94 93 CYS A N 1
ATOM 706 C CA . CYS A 1 93 ? -2.436 2.003 -1.883 1.00 97.94 93 CYS A CA 1
ATOM 707 C C . CYS A 1 93 ? -2.572 1.732 -3.388 1.00 97.94 93 CYS A C 1
ATOM 709 O O . CYS A 1 93 ? -3.639 1.957 -3.962 1.00 97.94 93 CYS A O 1
ATOM 711 N N . ASP A 1 94 ? -1.515 1.204 -4.008 1.00 97.06 94 ASP A N 1
ATOM 712 C CA . ASP A 1 94 ? -1.531 0.791 -5.413 1.00 97.06 94 ASP A CA 1
ATOM 713 C C . ASP A 1 94 ? -2.643 -0.220 -5.712 1.00 97.06 94 ASP A C 1
ATOM 715 O O . ASP A 1 94 ? -2.785 -1.233 -5.029 1.00 97.06 94 ASP A O 1
ATOM 719 N N . TYR A 1 95 ? -3.421 0.053 -6.757 1.00 95.75 95 TYR A N 1
ATOM 720 C CA . TYR A 1 95 ? -4.621 -0.712 -7.071 1.00 95.75 95 TYR A CA 1
ATOM 721 C C . TYR A 1 95 ? -4.307 -2.137 -7.525 1.00 95.75 95 TYR A C 1
ATOM 723 O O . TYR A 1 95 ? -3.367 -2.379 -8.283 1.00 95.75 95 TYR A O 1
ATOM 731 N N . PHE A 1 96 ? -5.194 -3.071 -7.179 1.00 96.75 96 PHE A N 1
ATOM 732 C CA . PHE A 1 96 ? -5.207 -4.379 -7.820 1.00 96.75 96 PHE A CA 1
ATOM 733 C C . PHE A 1 96 ? -5.663 -4.257 -9.275 1.00 96.75 96 PHE A C 1
ATOM 735 O O . PHE A 1 96 ? -6.762 -3.781 -9.572 1.00 96.75 96 PHE A O 1
ATOM 742 N N . ARG A 1 97 ? -4.831 -4.744 -10.190 1.00 96.56 97 ARG A N 1
ATOM 743 C CA . ARG A 1 97 ? -5.110 -4.862 -11.620 1.00 96.56 97 ARG A CA 1
ATOM 744 C C . ARG A 1 97 ? -4.870 -6.308 -12.021 1.00 96.56 97 ARG A C 1
ATOM 746 O O . ARG A 1 97 ? -3.822 -6.876 -11.732 1.00 96.56 97 ARG A O 1
ATOM 753 N N . GLU A 1 98 ? -5.904 -6.935 -12.579 1.00 96.31 98 GLU A N 1
ATOM 754 C CA . GLU A 1 98 ? -5.897 -8.371 -12.909 1.00 96.31 98 GLU A CA 1
ATOM 755 C C . GLU A 1 98 ? -5.483 -9.270 -11.723 1.00 96.31 98 GLU A C 1
ATOM 757 O O . GLU A 1 98 ? -4.842 -10.304 -11.883 1.00 96.31 98 GLU A O 1
ATOM 762 N N . GLY A 1 99 ? -5.859 -8.868 -10.504 1.00 96.50 99 GLY A N 1
ATOM 763 C CA . GLY A 1 99 ? -5.566 -9.612 -9.277 1.00 96.50 99 GLY A CA 1
ATOM 764 C C . GLY A 1 99 ? -4.181 -9.366 -8.674 1.00 96.50 99 GLY A C 1
ATOM 765 O O . GLY A 1 99 ? -3.874 -9.987 -7.657 1.00 96.50 99 GLY A O 1
ATOM 766 N N . LEU A 1 100 ? -3.373 -8.462 -9.240 1.00 97.69 100 LEU A N 1
ATOM 767 C CA . LEU A 1 100 ? -2.049 -8.103 -8.728 1.00 97.69 100 LEU A CA 1
ATOM 768 C C . LEU A 1 100 ? -1.956 -6.616 -8.369 1.00 97.69 100 LEU A C 1
ATOM 770 O O . LEU A 1 100 ? -2.422 -5.766 -9.120 1.00 97.69 100 LEU A O 1
ATOM 774 N N . ALA A 1 101 ? -1.299 -6.307 -7.256 1.00 97.62 101 ALA A N 1
ATOM 775 C CA . ALA A 1 101 ? -0.859 -4.956 -6.893 1.00 97.62 101 ALA A CA 1
ATOM 776 C C . ALA A 1 101 ? 0.668 -4.938 -6.719 1.00 97.62 101 ALA A C 1
ATOM 778 O O . ALA A 1 101 ? 1.285 -5.998 -6.539 1.00 97.62 101 ALA A O 1
ATOM 779 N N . ARG A 1 102 ? 1.306 -3.761 -6.761 1.00 97.69 102 ARG A N 1
ATOM 780 C CA . ARG A 1 102 ? 2.746 -3.653 -6.485 1.00 97.69 102 ARG A CA 1
ATOM 781 C C . ARG A 1 102 ? 3.000 -3.477 -4.986 1.00 97.69 102 ARG A C 1
ATOM 783 O O . ARG A 1 102 ? 2.557 -2.518 -4.358 1.00 97.69 102 ARG A O 1
ATOM 790 N N . GLY A 1 103 ? 3.754 -4.417 -4.427 1.00 97.12 103 GLY A N 1
ATOM 791 C CA . GLY A 1 103 ? 4.211 -4.423 -3.040 1.00 97.12 103 GLY A CA 1
ATOM 792 C C . GLY A 1 103 ? 5.659 -3.957 -2.888 1.00 97.12 103 GLY A C 1
ATOM 793 O O . GLY A 1 103 ? 6.415 -3.911 -3.861 1.00 97.12 103 GLY A O 1
ATOM 794 N N . LEU A 1 104 ? 6.066 -3.695 -1.646 1.00 96.06 104 LEU A N 1
ATOM 795 C CA . LEU A 1 104 ? 7.461 -3.494 -1.251 1.00 96.06 104 LEU A CA 1
ATOM 796 C C . LEU A 1 104 ? 7.871 -4.549 -0.222 1.00 96.06 104 LEU A C 1
ATOM 798 O O . LEU A 1 104 ? 7.240 -4.686 0.823 1.00 96.06 104 LEU A O 1
ATOM 802 N N . VAL A 1 105 ? 8.949 -5.278 -0.510 1.00 95.50 105 VAL A N 1
ATOM 803 C CA . VAL A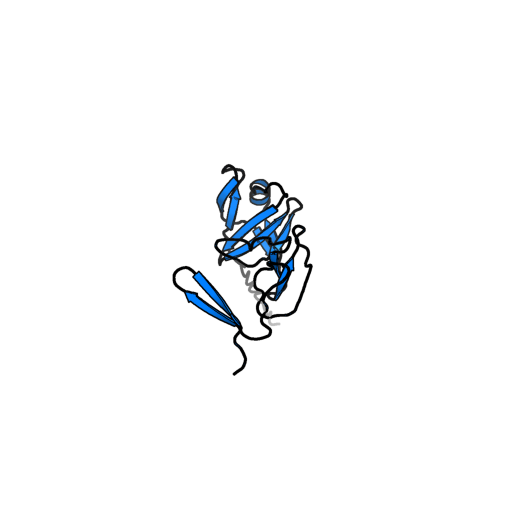 1 105 ? 9.583 -6.209 0.434 1.00 95.50 105 VAL A CA 1
ATOM 804 C C . VAL A 1 105 ? 11.059 -5.861 0.534 1.00 95.50 105 VAL A C 1
ATOM 806 O O . VAL A 1 105 ? 11.805 -6.055 -0.432 1.00 95.50 105 VAL A O 1
ATOM 809 N N . LYS A 1 106 ? 11.492 -5.368 1.698 1.00 94.00 106 LYS A N 1
ATOM 810 C CA . LYS A 1 106 ? 12.848 -4.848 1.937 1.00 94.00 106 LYS A CA 1
ATOM 811 C C . LYS A 1 106 ? 13.252 -3.827 0.869 1.00 94.00 106 LYS A C 1
ATOM 813 O O . LYS A 1 106 ? 14.287 -3.979 0.222 1.00 94.00 106 LYS A O 1
ATOM 818 N N . ASP A 1 107 ? 12.359 -2.870 0.621 1.00 91.94 107 ASP A N 1
ATOM 819 C CA . ASP A 1 107 ? 12.501 -1.780 -0.360 1.00 91.94 107 ASP A CA 1
ATOM 820 C C . ASP A 1 107 ? 12.654 -2.239 -1.821 1.00 91.94 107 ASP A C 1
ATOM 822 O O . ASP A 1 107 ? 13.021 -1.463 -2.701 1.00 91.94 107 ASP A O 1
ATOM 826 N N . ARG A 1 108 ? 12.353 -3.510 -2.117 1.00 93.62 108 ARG A N 1
ATOM 827 C CA . ARG A 1 108 ? 12.297 -4.035 -3.485 1.00 93.62 108 ARG A CA 1
ATOM 828 C C . ARG A 1 108 ? 10.848 -4.210 -3.903 1.00 93.62 108 ARG A C 1
ATOM 830 O O . ARG A 1 108 ? 10.058 -4.821 -3.183 1.00 93.62 108 ARG A O 1
ATOM 837 N N . MET A 1 109 ? 10.534 -3.718 -5.094 1.00 95.38 109 MET A N 1
ATOM 838 C CA . MET A 1 109 ? 9.218 -3.868 -5.700 1.00 95.38 109 MET A CA 1
ATOM 839 C C . MET A 1 109 ? 8.926 -5.338 -6.042 1.00 95.38 109 MET A C 1
ATOM 841 O O . MET A 1 109 ? 9.769 -6.055 -6.594 1.00 95.38 109 MET A O 1
ATOM 845 N N . VAL A 1 110 ? 7.714 -5.782 -5.718 1.00 97.19 110 VAL A N 1
ATOM 846 C CA . VAL A 1 110 ? 7.183 -7.129 -5.978 1.00 97.19 110 VAL A CA 1
ATOM 847 C C . VAL A 1 110 ? 5.745 -7.039 -6.489 1.00 97.19 110 VAL A C 1
ATOM 849 O O . VAL A 1 110 ? 5.107 -6.003 -6.328 1.00 97.19 110 VAL A O 1
ATOM 852 N N . PHE A 1 111 ? 5.207 -8.119 -7.055 1.00 97.94 111 PHE A N 1
ATOM 853 C CA . PHE A 1 111 ? 3.758 -8.254 -7.243 1.00 97.94 111 PHE A CA 1
ATOM 854 C C . PHE A 1 111 ? 3.160 -9.097 -6.122 1.00 97.94 111 PHE A C 1
ATOM 856 O O . PHE A 1 111 ? 3.687 -10.172 -5.816 1.00 97.94 111 PHE A O 1
ATOM 863 N N . ILE A 1 112 ? 2.062 -8.619 -5.543 1.00 98.19 112 ILE A N 1
ATOM 864 C CA . ILE A 1 112 ? 1.300 -9.304 -4.495 1.00 98.19 112 ILE A CA 1
ATOM 865 C C . ILE A 1 112 ? -0.116 -9.627 -4.972 1.00 98.19 112 ILE A C 1
ATOM 867 O O . ILE A 1 112 ? -0.658 -8.907 -5.810 1.00 98.19 112 ILE A O 1
ATOM 871 N N . ASP A 1 113 ? -0.715 -10.688 -4.431 1.00 98.06 113 ASP A N 1
ATOM 872 C CA . ASP A 1 113 ? -2.132 -11.004 -4.639 1.00 98.06 113 ASP A CA 1
ATOM 873 C C . ASP A 1 113 ? -3.034 -10.383 -3.555 1.00 98.06 113 ASP A C 1
ATOM 875 O O . ASP A 1 113 ? -2.569 -9.774 -2.590 1.00 98.06 113 ASP A O 1
ATOM 879 N N . ALA A 1 114 ? -4.353 -10.548 -3.700 1.00 97.25 114 ALA A N 1
ATOM 880 C CA . ALA A 1 114 ? -5.341 -10.043 -2.740 1.00 97.25 114 ALA A CA 1
ATOM 881 C C . ALA A 1 114 ? -5.264 -10.711 -1.352 1.00 97.25 114 ALA A C 1
ATOM 883 O O . ALA A 1 114 ? -5.888 -10.246 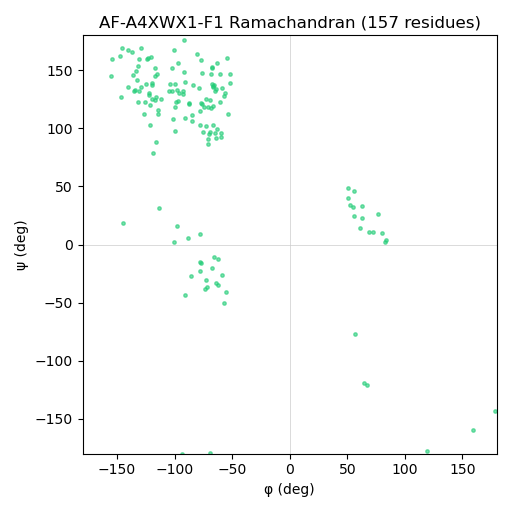-0.401 1.00 97.25 114 ALA A O 1
ATOM 884 N N . ARG A 1 115 ? -4.494 -11.797 -1.206 1.00 97.31 115 ARG A N 1
ATOM 885 C CA . ARG A 1 115 ? -4.184 -12.407 0.093 1.00 97.31 115 ARG A CA 1
ATOM 886 C C . ARG A 1 115 ? -2.937 -11.777 0.715 1.00 97.31 115 ARG A C 1
ATOM 888 O O . ARG A 1 115 ? -2.517 -12.251 1.765 1.00 97.31 115 ARG A O 1
ATOM 895 N N . LEU A 1 116 ? -2.387 -10.727 0.099 1.00 97.75 116 LEU A N 1
ATOM 896 C CA . LEU A 1 116 ? -1.150 -10.039 0.464 1.00 97.75 116 LEU A CA 1
ATOM 897 C C . LEU A 1 116 ? 0.098 -10.927 0.381 1.00 97.75 116 LEU A C 1
ATOM 899 O O . LEU A 1 116 ? 1.113 -10.636 1.008 1.00 97.75 116 LEU A O 1
ATOM 903 N N . GLU A 1 117 ? 0.043 -11.998 -0.412 1.00 97.31 117 GLU A N 1
ATOM 904 C CA . GLU A 1 117 ? 1.181 -12.886 -0.629 1.00 97.31 117 GLU A CA 1
ATOM 905 C C . GLU A 1 117 ? 1.995 -12.411 -1.832 1.00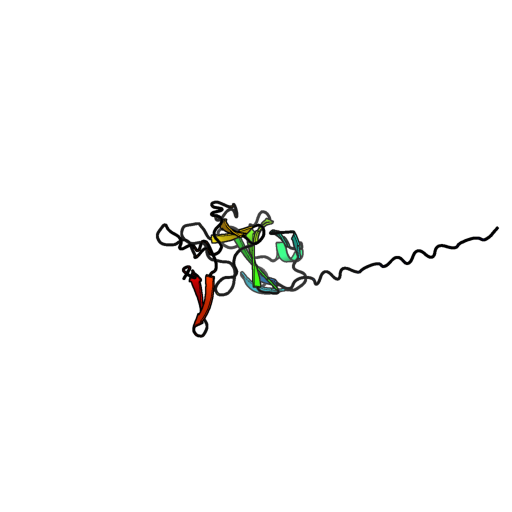 97.31 117 GLU A C 1
ATOM 907 O O . GLU A 1 117 ? 1.443 -12.026 -2.863 1.00 97.31 117 GLU A O 1
ATOM 912 N N . THR A 1 118 ? 3.326 -12.473 -1.736 1.00 97.19 118 THR A N 1
ATOM 913 C CA . THR A 1 118 ? 4.193 -12.184 -2.887 1.00 97.19 118 THR A CA 1
ATOM 914 C C . THR A 1 118 ? 4.044 -13.277 -3.942 1.00 97.19 118 THR A C 1
ATOM 916 O O . THR A 1 118 ? 4.408 -14.428 -3.708 1.00 97.19 118 THR A O 1
ATOM 919 N N . VAL A 1 119 ? 3.574 -12.901 -5.130 1.00 96.25 119 VAL A N 1
ATOM 920 C CA . VAL A 1 119 ? 3.420 -13.800 -6.283 1.00 96.25 119 VAL A CA 1
ATOM 921 C C . VAL A 1 119 ? 4.675 -13.791 -7.149 1.00 96.25 119 VAL A C 1
ATOM 923 O O . VAL A 1 119 ? 5.144 -14.846 -7.571 1.00 96.25 119 VAL A O 1
ATOM 926 N N . LEU A 1 120 ? 5.247 -12.609 -7.404 1.00 91.31 120 LEU A N 1
ATOM 927 C CA . LEU A 1 120 ? 6.435 -12.451 -8.245 1.00 91.31 120 LEU A CA 1
ATOM 928 C C . LEU A 1 120 ? 7.434 -11.493 -7.600 1.00 91.31 120 LEU A C 1
ATOM 930 O O . LEU A 1 120 ? 7.094 -10.374 -7.219 1.00 91.31 120 LEU A O 1
ATOM 934 N N . LYS A 1 121 ? 8.702 -11.913 -7.565 1.00 91.06 121 LYS A N 1
ATOM 935 C CA . LYS A 1 121 ? 9.843 -11.094 -7.143 1.00 91.06 121 LYS A CA 1
ATOM 936 C C . LYS A 1 121 ? 10.830 -10.960 -8.302 1.00 91.06 121 LYS A C 1
ATOM 938 O O . LYS A 1 121 ? 11.829 -11.677 -8.340 1.00 91.06 121 LYS A O 1
ATOM 943 N N . PRO A 1 122 ? 10.548 -10.085 -9.277 1.00 83.75 122 PRO A N 1
ATOM 944 C CA . PRO A 1 122 ? 11.267 -10.107 -10.543 1.00 83.75 122 PRO A CA 1
ATOM 945 C C . PRO A 1 122 ? 12.667 -9.478 -10.456 1.00 83.75 122 PRO A C 1
ATOM 947 O O . PRO A 1 122 ? 13.498 -9.712 -11.324 1.00 83.75 122 PRO A O 1
ATOM 950 N N . GLY A 1 123 ? 12.954 -8.716 -9.393 1.00 88.38 123 GLY A N 1
ATOM 951 C CA . GLY A 1 123 ? 14.287 -8.167 -9.140 1.00 88.38 123 GLY A CA 1
ATOM 952 C C . GLY A 1 123 ? 14.630 -6.915 -9.949 1.00 88.38 123 GLY A C 1
ATOM 953 O O . GLY A 1 123 ? 15.777 -6.488 -9.895 1.00 88.38 123 GLY A O 1
ATOM 954 N N . PHE A 1 124 ? 13.655 -6.323 -10.636 1.00 90.50 124 PHE A N 1
ATOM 955 C CA . PHE A 1 124 ? 13.783 -5.060 -11.363 1.00 90.50 124 PHE A CA 1
ATOM 956 C C . PHE A 1 124 ? 13.767 -3.845 -10.426 1.00 90.50 124 PHE A C 1
ATOM 958 O O . PHE A 1 124 ? 13.283 -3.934 -9.295 1.00 90.50 124 PHE A O 1
ATOM 965 N N . ASP A 1 125 ? 14.296 -2.720 -10.904 1.00 90.00 125 ASP A N 1
ATOM 966 C CA . ASP A 1 125 ? 14.388 -1.472 -10.136 1.00 90.00 125 ASP A CA 1
ATOM 967 C C . ASP A 1 125 ? 13.106 -0.633 -10.244 1.00 90.00 125 ASP A C 1
ATOM 969 O O . ASP A 1 125 ? 12.762 0.078 -9.304 1.00 90.00 125 ASP A O 1
ATOM 973 N N . LEU A 1 126 ? 12.363 -0.771 -11.349 1.00 92.06 126 LEU A N 1
ATOM 974 C CA . LEU A 1 126 ? 11.012 -0.225 -11.508 1.00 92.06 126 LEU A CA 1
ATOM 975 C C . LEU A 1 126 ? 10.048 -1.301 -12.008 1.00 92.06 126 LEU A C 1
ATOM 977 O O . LEU A 1 126 ? 10.353 -2.022 -12.962 1.00 92.06 126 LEU A O 1
ATOM 981 N N . LEU A 1 127 ? 8.863 -1.346 -11.400 1.00 93.62 127 LEU A N 1
ATOM 982 C CA . LEU A 1 127 ? 7.701 -2.102 -11.858 1.00 93.62 127 LEU A CA 1
ATOM 983 C C . LEU A 1 127 ? 6.548 -1.115 -12.079 1.00 93.62 127 LEU A C 1
ATOM 985 O O . LEU A 1 127 ? 6.102 -0.440 -11.145 1.00 93.62 127 LEU A O 1
ATOM 989 N N . LEU A 1 128 ? 6.044 -1.035 -13.308 1.00 93.00 128 LEU A N 1
ATOM 990 C CA . LEU A 1 128 ? 4.756 -0.398 -13.584 1.00 93.00 128 LEU A CA 1
ATOM 991 C C . LEU A 1 128 ? 3.605 -1.374 -13.270 1.00 93.00 128 LEU A C 1
ATOM 993 O O . LEU A 1 128 ? 3.864 -2.571 -13.093 1.00 93.00 128 LEU A O 1
ATOM 997 N N . PRO A 1 129 ? 2.353 -0.889 -13.143 1.00 93.25 129 PRO A N 1
ATOM 998 C CA . PRO A 1 129 ? 1.206 -1.755 -12.885 1.00 93.25 129 PRO A CA 1
ATOM 999 C C . PRO A 1 129 ? 1.116 -2.914 -13.884 1.00 93.25 129 PRO A C 1
ATOM 1001 O O . PRO A 1 129 ? 1.484 -2.767 -15.052 1.00 93.25 129 PRO A O 1
ATOM 1004 N N . TYR A 1 130 ? 0.619 -4.059 -13.415 1.00 94.44 130 TYR A N 1
ATOM 1005 C CA . TYR A 1 130 ? 0.294 -5.186 -14.283 1.00 94.44 130 TYR A CA 1
ATOM 1006 C C . TYR A 1 130 ? -1.031 -4.899 -14.995 1.00 94.44 130 TYR A C 1
ATOM 1008 O O . TYR A 1 130 ? -2.030 -4.618 -14.340 1.00 94.44 130 TYR A O 1
ATOM 1016 N N . ASP A 1 131 ? -1.028 -4.902 -16.323 1.00 93.81 131 ASP A N 1
ATOM 1017 C CA . ASP A 1 131 ? -2.183 -4.553 -17.147 1.00 93.81 131 ASP A CA 1
ATOM 1018 C C . ASP A 1 131 ? -2.080 -5.219 -18.523 1.00 93.81 131 ASP A C 1
ATOM 1020 O O . ASP A 1 131 ? -0.992 -5.383 -19.082 1.00 93.81 131 ASP A O 1
ATOM 1024 N N . TYR A 1 132 ? -3.215 -5.613 -19.086 1.00 94.94 132 TYR A N 1
ATOM 1025 C CA . TYR A 1 132 ? -3.309 -6.359 -20.339 1.00 94.94 132 TYR A CA 1
ATOM 1026 C C . TYR A 1 132 ? -2.401 -7.606 -20.367 1.00 94.94 132 TYR A C 1
ATOM 1028 O O . TYR A 1 132 ? -1.746 -7.893 -21.376 1.00 94.94 132 TYR A O 1
ATOM 1036 N N . GLY A 1 133 ? -2.315 -8.337 -19.251 1.00 94.62 133 GLY A N 1
ATOM 1037 C CA . GLY A 1 133 ? -1.510 -9.557 -19.120 1.00 94.62 133 GLY A CA 1
ATOM 1038 C C . GLY A 1 133 ? 0.014 -9.361 -19.069 1.00 94.62 133 GLY A C 1
ATOM 1039 O O . GLY A 1 133 ? 0.759 -10.344 -19.159 1.00 94.62 133 GLY A O 1
ATOM 1040 N N . HIS A 1 134 ? 0.516 -8.132 -18.927 1.00 93.25 134 HIS A N 1
ATOM 1041 C CA . HIS A 1 134 ? 1.949 -7.850 -18.804 1.00 93.25 134 HIS A CA 1
ATOM 1042 C C . HIS A 1 134 ? 2.230 -6.655 -17.881 1.00 93.25 134 HIS A C 1
ATOM 1044 O O . HIS A 1 134 ? 1.334 -5.922 -17.490 1.00 93.25 134 HIS A O 1
ATOM 1050 N N . ALA A 1 135 ? 3.495 -6.450 -17.516 1.00 92.88 135 ALA A N 1
ATOM 1051 C CA . ALA A 1 135 ? 3.941 -5.239 -16.832 1.00 92.88 135 ALA A CA 1
ATOM 1052 C C . ALA A 1 135 ? 5.201 -4.704 -17.507 1.00 92.88 135 ALA A C 1
ATOM 1054 O O . ALA A 1 135 ? 6.082 -5.471 -17.905 1.00 92.88 135 ALA A O 1
ATOM 1055 N N . VAL A 1 136 ? 5.301 -3.381 -17.605 1.00 91.62 136 VAL A N 1
ATOM 1056 C CA . VAL A 1 136 ? 6.542 -2.719 -18.011 1.00 91.62 136 VAL A CA 1
ATOM 1057 C C . VAL A 1 136 ? 7.489 -2.686 -16.816 1.00 91.62 136 VAL A C 1
ATOM 1059 O O . VAL A 1 136 ? 7.093 -2.351 -15.698 1.00 91.62 136 VAL A O 1
ATOM 1062 N N . VAL A 1 137 ? 8.749 -3.035 -17.059 1.00 91.88 137 VAL A N 1
ATOM 1063 C CA . VAL A 1 137 ? 9.783 -3.143 -16.028 1.00 91.88 137 VAL A CA 1
ATOM 1064 C C . VAL A 1 137 ? 11.069 -2.460 -16.481 1.00 91.88 137 VAL A C 1
ATOM 1066 O O . VAL A 1 137 ? 11.381 -2.459 -17.673 1.00 91.88 137 VAL A O 1
ATOM 1069 N N . CYS A 1 138 ? 11.838 -1.922 -15.532 1.00 91.38 138 CYS A N 1
ATOM 1070 C CA . CYS A 1 138 ? 13.184 -1.407 -15.788 1.00 91.38 138 CYS A CA 1
ATOM 1071 C C . CYS A 1 138 ? 14.222 -2.211 -15.008 1.00 91.38 138 CYS A C 1
ATOM 1073 O O . CYS A 1 138 ? 14.136 -2.336 -13.787 1.00 91.38 138 CYS A O 1
ATOM 1075 N N . ASN A 1 139 ? 15.229 -2.714 -15.717 1.00 87.50 139 ASN A N 1
ATOM 1076 C CA . ASN A 1 139 ? 16.449 -3.235 -15.112 1.00 87.50 139 ASN A CA 1
ATOM 1077 C C . ASN A 1 139 ? 17.528 -2.151 -15.219 1.00 87.50 139 ASN A C 1
ATOM 1079 O O . ASN A 1 139 ? 18.114 -1.981 -16.290 1.00 87.50 139 ASN A O 1
ATOM 1083 N N . GLY A 1 140 ? 17.727 -1.377 -14.157 1.00 83.94 140 GLY A N 1
ATOM 1084 C CA . GLY A 1 140 ? 18.539 -0.168 -14.156 1.00 83.94 140 GLY A CA 1
ATOM 1085 C C . GLY A 1 140 ? 17.749 1.097 -13.799 1.00 83.94 140 GLY A C 1
ATOM 1086 O O . GLY A 1 140 ? 16.553 1.041 -13.499 1.00 83.94 140 GLY A O 1
ATOM 1087 N N . PRO A 1 141 ? 18.421 2.260 -13.821 1.00 86.12 141 PRO A N 1
ATOM 1088 C CA . PRO A 1 141 ? 17.850 3.504 -13.331 1.00 86.12 141 PRO A CA 1
ATOM 1089 C C . PRO A 1 141 ? 16.591 3.906 -14.103 1.00 86.12 141 PRO A C 1
ATOM 1091 O O . PRO A 1 141 ? 16.466 3.709 -15.315 1.00 86.12 141 PRO A O 1
ATOM 1094 N N . PHE A 1 142 ? 15.670 4.536 -13.389 1.00 89.56 142 PHE A N 1
ATOM 1095 C CA . PHE A 1 142 ? 14.508 5.205 -13.950 1.00 89.56 142 PHE A CA 1
ATOM 1096 C C . PHE A 1 142 ? 14.514 6.670 -13.514 1.00 89.56 142 PHE A C 1
ATOM 1098 O O . PHE A 1 142 ? 15.207 7.050 -12.570 1.00 89.56 142 PHE A O 1
ATOM 1105 N N . VAL A 1 143 ? 13.772 7.500 -14.236 1.00 90.06 143 VAL A N 1
ATOM 1106 C CA . VAL A 1 143 ? 13.558 8.908 -13.897 1.00 90.06 143 VAL A CA 1
ATOM 1107 C C . VAL A 1 143 ? 12.095 9.146 -13.580 1.00 90.06 143 VAL A C 1
ATOM 1109 O O . VAL A 1 143 ? 11.214 8.529 -14.183 1.00 90.06 143 VAL A O 1
ATOM 1112 N N . GLU A 1 144 ? 11.869 10.069 -12.655 1.00 89.62 144 GLU A N 1
ATOM 1113 C CA . GLU A 1 144 ? 10.562 10.632 -12.357 1.00 89.62 144 GLU A CA 1
ATOM 1114 C C . GLU A 1 144 ? 10.452 11.986 -13.058 1.00 89.62 144 GLU A C 1
ATOM 1116 O O . GLU A 1 144 ? 11.243 12.897 -12.810 1.00 89.62 144 GLU A O 1
ATOM 1121 N N . GLU A 1 145 ? 9.499 12.116 -13.971 1.00 88.56 145 GLU A N 1
ATOM 1122 C CA . GLU A 1 145 ? 9.271 13.338 -14.731 1.00 88.56 145 GLU A CA 1
ATOM 1123 C C . GLU A 1 145 ? 7.910 13.916 -14.363 1.00 88.56 145 GLU A C 1
ATOM 1125 O O . GLU A 1 145 ? 6.865 13.338 -14.667 1.00 88.56 145 GLU A O 1
ATOM 1130 N N . ARG A 1 146 ? 7.914 15.075 -13.704 1.00 88.19 146 ARG A N 1
ATOM 1131 C CA . ARG A 1 146 ? 6.677 15.768 -13.356 1.00 88.19 146 ARG A CA 1
ATOM 1132 C C . ARG A 1 146 ? 6.069 16.421 -14.597 1.00 88.19 146 ARG A C 1
ATOM 1134 O O . ARG A 1 146 ? 6.655 17.334 -15.176 1.00 88.19 146 ARG A O 1
ATOM 1141 N N . GLN A 1 147 ? 4.864 15.999 -14.954 1.00 85.31 147 GLN A N 1
ATOM 1142 C CA . GLN A 1 147 ? 4.021 16.583 -15.988 1.00 85.31 147 GLN A CA 1
ATOM 1143 C C . GLN A 1 147 ? 2.737 17.135 -15.355 1.00 85.31 147 GLN A C 1
ATOM 1145 O O . GLN A 1 147 ? 1.716 16.458 -15.239 1.00 85.31 147 GLN A O 1
ATOM 1150 N N . GLY A 1 148 ? 2.807 18.397 -14.921 1.00 88.69 148 GLY A N 1
ATOM 1151 C CA . GLY A 1 148 ? 1.716 19.058 -14.201 1.00 88.69 148 GLY A CA 1
ATOM 1152 C C . GLY A 1 148 ? 1.482 18.442 -12.817 1.00 88.69 148 GLY A C 1
ATOM 1153 O O . GLY A 1 148 ? 2.390 18.434 -11.979 1.00 88.69 148 GLY A O 1
ATOM 1154 N N . GLU A 1 149 ? 0.262 17.949 -12.593 1.00 85.50 149 GLU A N 1
ATOM 1155 C CA . GLU A 1 149 ? -0.147 17.213 -11.382 1.00 85.50 149 GLU A CA 1
ATOM 1156 C C . GLU A 1 149 ? 0.326 15.747 -11.389 1.00 85.50 149 GLU A C 1
ATOM 1158 O O . GLU A 1 149 ? 0.332 15.097 -10.350 1.00 85.50 149 GLU A O 1
ATOM 1163 N N . HIS A 1 150 ? 0.745 15.213 -12.542 1.00 83.69 150 HIS A N 1
ATOM 1164 C CA . HIS A 1 150 ? 1.154 13.815 -12.674 1.00 83.69 150 HIS A CA 1
ATOM 1165 C C . HIS A 1 150 ? 2.676 13.665 -12.701 1.00 83.69 150 HIS A C 1
ATOM 1167 O O . HIS A 1 150 ? 3.389 14.538 -13.191 1.00 83.69 150 HIS A O 1
ATOM 1173 N N . THR A 1 151 ? 3.172 12.518 -12.243 1.00 86.00 151 THR A N 1
ATOM 1174 C CA . THR A 1 151 ? 4.579 12.123 -12.380 1.00 86.00 151 THR A CA 1
ATOM 1175 C C . THR A 1 151 ? 4.660 10.869 -13.236 1.00 86.00 151 THR A C 1
ATOM 1177 O O . THR A 1 151 ? 4.026 9.857 -12.938 1.00 86.00 151 THR A O 1
ATOM 1180 N N . LEU A 1 152 ? 5.439 10.931 -14.311 1.00 85.81 152 LEU A N 1
ATOM 1181 C CA . LEU A 1 152 ? 5.727 9.791 -15.169 1.00 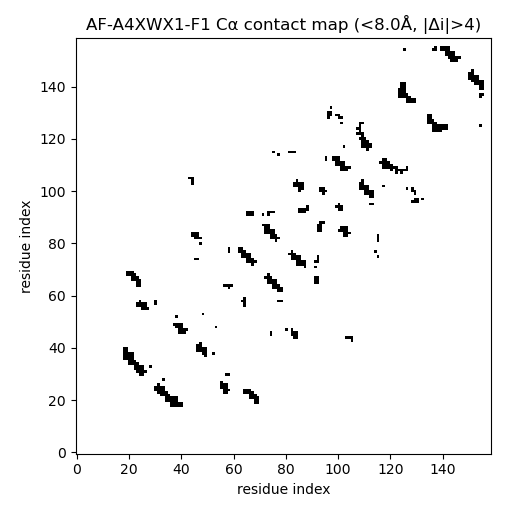85.81 152 LEU A CA 1
ATOM 1182 C C . LEU A 1 152 ? 7.005 9.105 -14.701 1.00 85.81 152 LEU A C 1
ATOM 1184 O O . LEU A 1 152 ? 8.031 9.753 -14.507 1.00 85.81 152 LEU A O 1
ATOM 1188 N N . LEU A 1 153 ? 6.951 7.783 -14.572 1.00 88.88 153 LEU A N 1
ATOM 1189 C CA . LEU A 1 153 ? 8.121 6.954 -14.307 1.00 88.88 153 LEU A CA 1
ATOM 1190 C C . LEU A 1 153 ? 8.597 6.353 -15.626 1.00 88.88 153 LEU A C 1
ATOM 1192 O O . LEU A 1 153 ? 7.836 5.664 -16.310 1.00 88.88 153 LEU A O 1
ATOM 1196 N N . ARG A 1 154 ? 9.851 6.609 -15.999 1.00 86.75 154 ARG A N 1
ATOM 1197 C CA . ARG A 1 154 ? 10.410 6.151 -17.277 1.00 86.75 154 ARG A CA 1
ATOM 1198 C C . ARG A 1 154 ? 11.755 5.468 -17.082 1.00 86.75 154 ARG A C 1
ATOM 1200 O O . ARG A 1 154 ? 12.648 6.035 -16.459 1.00 86.75 154 ARG A O 1
ATOM 1207 N N . CYS A 1 155 ? 11.933 4.295 -17.695 1.00 88.81 155 CYS A N 1
ATOM 1208 C CA . CYS A 1 155 ? 13.244 3.650 -17.763 1.00 88.81 155 CYS A CA 1
ATOM 1209 C C . CYS A 1 155 ? 14.255 4.565 -18.458 1.00 88.81 155 CYS A C 1
ATOM 1211 O O . CYS A 1 155 ? 13.984 5.110 -19.537 1.00 88.81 155 CYS A O 1
ATOM 1213 N N . VAL A 1 156 ? 15.446 4.683 -17.883 1.00 86.81 156 VAL A N 1
ATOM 1214 C CA . VAL A 1 156 ? 16.585 5.264 -18.583 1.00 86.81 156 VAL A CA 1
ATOM 1215 C C . VAL A 1 156 ? 17.228 4.144 -19.387 1.00 86.81 156 VAL A C 1
ATOM 1217 O O . VAL A 1 156 ? 17.779 3.197 -18.833 1.00 86.81 156 VAL A O 1
ATOM 1220 N N . THR A 1 157 ? 17.137 4.226 -20.710 1.00 69.75 157 THR A N 1
ATOM 1221 C CA . THR A 1 157 ? 17.959 3.382 -21.576 1.00 69.75 157 THR A CA 1
ATOM 1222 C C . THR A 1 157 ? 19.414 3.780 -21.373 1.00 69.75 157 THR A C 1
ATOM 1224 O O . THR A 1 157 ? 19.720 4.975 -21.388 1.00 69.75 157 THR A O 1
ATOM 1227 N N . ALA A 1 158 ? 20.298 2.801 -21.166 1.00 56.81 158 ALA A N 1
ATOM 1228 C CA . ALA A 1 158 ? 21.734 3.058 -21.163 1.00 56.81 158 ALA A CA 1
ATOM 1229 C C . ALA A 1 158 ? 22.120 3.816 -22.457 1.00 56.81 158 ALA A C 1
ATOM 1231 O O . ALA A 1 158 ? 21.528 3.520 -23.501 1.00 56.81 158 ALA A O 1
ATOM 1232 N N . PRO A 1 159 ? 23.015 4.818 -22.376 1.00 55.94 159 PRO A N 1
ATOM 1233 C CA . PRO A 1 159 ? 23.427 5.616 -23.530 1.00 55.94 159 PRO A CA 1
ATOM 1234 C C . PRO A 1 159 ? 24.100 4.783 -24.626 1.00 55.94 159 PRO A C 1
ATOM 1236 O O . PRO A 1 159 ? 24.713 3.741 -24.296 1.00 55.94 159 PRO A O 1
#

Solvent-accessible surface area (backbone atoms only — not comparable to full-atom values): 9388 Å² total; per-residue (Å²): 137,83,85,80,83,82,80,80,80,78,78,78,76,75,75,74,72,74,52,41,37,30,40,30,27,21,51,90,54,83,47,38,77,44,79,49,65,58,36,46,51,74,60,89,49,30,57,47,60,34,70,69,49,57,68,36,52,31,55,49,100,83,37,39,32,53,39,31,39,60,95,62,45,13,25,44,35,38,79,89,64,51,41,32,29,28,41,57,40,101,88,40,50,40,65,71,32,97,60,31,23,48,26,37,57,92,88,38,56,27,34,20,36,92,85,66,43,79,75,42,77,83,76,40,73,39,76,52,74,47,53,95,93,43,58,58,71,21,87,53,62,65,46,80,45,76,60,85,96,44,70,47,79,42,66,54,73,82,133

pLDDT: mean 87.95, std 15.52, range [37.81, 98.5]

Sequence (159 aa):
MKSIILLALSLCSSLVWASESCVYPSKQDDGSVAYFEDCGVVEGDRLTLNSEHAENLAFDGNGMACVILAASEAFYLLQDRRSQRVLFFDNGCDYFREGLARGLVKDRMVFIDARLETVLKPGFDLLLPYDYGHAVVCNGPFVEERQGEHTLLRCVTAP

Organism: Ectopseudomonas mendocina (strain ymp) (NCBI:txid399739)